Protein AF-A0A7W7T0M2-F1 (afdb_monomer)

Secondary structure (DSSP, 8-state):
-BEESS-EEETTEEE-TTS-B-HHHHTT---GGGEEE--------------------TTSPPPPPSSSTT-SHHHHHHHHHHTT-----SSHHHHHHHHHHTTSSPPP-

Mean predicted aligned error: 15.75 Å

Foldseek 3Di:
DWAFPAWDDDPNDIDGRPDDDDPVRLVVPPDPNGTPPRPPPPPPPPVPPPPDDDPDPPQQDDQFDCDDPRNALVSLQVSCVRVVNDDDAPGSVRSVVVCVVVVVDPDDD

Sequence (109 aa):
MARLNTHVSVNGDWYGPDDDVPDEVADRITNPDVWSEPPSRRVQESEPDAEGEGEGPADMPVPPPRRGPGSGGPAWIEYARQVGVTGEFDSKDALIGELERRGLLPKEA

Organism: NCBI:txid413306

pLDDT: mean 76.42, std 15.99, range [38.44, 91.88]

Solvent-accessible surface area (backbone atoms only — not comparable to full-atom values): 7084 Å² total; per-residue (Å²): 118,30,25,29,63,43,77,47,75,58,100,86,47,78,42,40,47,89,40,85,52,54,68,80,60,50,73,69,58,80,62,72,85,44,39,66,38,62,58,76,67,70,71,72,70,68,69,76,80,80,85,67,95,67,96,61,71,96,84,65,82,80,78,59,50,87,64,68,86,68,32,46,55,69,46,50,54,52,45,30,49,75,76,70,50,79,81,91,58,100,39,54,67,56,46,52,54,53,36,33,72,71,65,76,37,84,73,85,129

Structure (mmCIF, N/CA/C/O backbone):
data_AF-A0A7W7T0M2-F1
#
_entry.id   AF-A0A7W7T0M2-F1
#
loop_
_atom_site.group_PDB
_atom_site.id
_atom_site.type_symbol
_atom_site.label_atom_id
_atom_site.label_alt_id
_atom_site.label_comp_id
_atom_site.label_asym_id
_atom_site.label_entity_id
_atom_site.label_seq_id
_atom_site.pdbx_PDB_ins_code
_atom_site.Cartn_x
_atom_site.Cartn_y
_atom_site.Cartn_z
_atom_site.occupancy
_atom_site.B_iso_or_equiv
_atom_site.auth_seq_id
_atom_site.auth_comp_id
_atom_site.auth_asym_id
_atom_site.auth_atom_id
_atom_site.pdbx_PDB_model_num
ATOM 1 N N . MET A 1 1 ? 4.640 -6.069 -21.646 1.00 64.12 1 MET A N 1
ATOM 2 C CA . MET A 1 1 ? 6.097 -6.316 -21.598 1.00 64.12 1 MET A CA 1
ATOM 3 C C . MET A 1 1 ? 6.695 -5.106 -20.913 1.00 64.12 1 MET A C 1
ATOM 5 O O . MET A 1 1 ? 6.228 -4.012 -21.189 1.00 64.12 1 MET A O 1
ATOM 9 N N . ALA A 1 2 ? 7.604 -5.283 -19.960 1.00 77.88 2 ALA A N 1
ATOM 10 C CA . ALA A 1 2 ? 8.193 -4.150 -19.253 1.00 77.88 2 ALA A CA 1
ATOM 11 C C . ALA A 1 2 ? 9.234 -3.466 -20.147 1.00 77.88 2 ALA A C 1
ATOM 13 O O . ALA A 1 2 ? 10.046 -4.157 -20.758 1.00 77.88 2 ALA A O 1
ATOM 14 N N . ARG A 1 3 ? 9.227 -2.133 -20.221 1.00 85.06 3 ARG A N 1
ATOM 15 C CA . ARG A 1 3 ? 10.227 -1.360 -20.971 1.00 85.06 3 ARG A CA 1
ATOM 16 C C . ARG A 1 3 ? 10.848 -0.282 -20.113 1.00 85.06 3 ARG A C 1
ATOM 18 O O . ARG A 1 3 ? 10.144 0.494 -19.460 1.00 85.06 3 ARG A O 1
ATOM 25 N N . LEU A 1 4 ? 12.170 -0.198 -20.163 1.00 88.25 4 LEU A N 1
ATOM 26 C CA . LEU A 1 4 ? 12.920 0.842 -19.475 1.00 88.25 4 LEU A CA 1
ATOM 27 C C . LEU A 1 4 ? 12.904 2.149 -20.278 1.00 88.25 4 LEU A C 1
ATOM 29 O O . LEU A 1 4 ? 12.717 2.165 -21.488 1.00 88.25 4 LEU A O 1
ATOM 33 N N . ASN A 1 5 ? 13.082 3.265 -19.585 1.00 90.00 5 ASN A N 1
ATOM 34 C CA . ASN A 1 5 ? 13.335 4.584 -20.169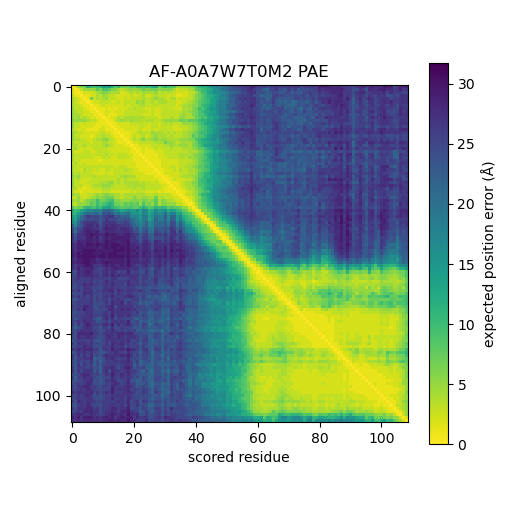 1.00 90.00 5 ASN A CA 1
ATOM 35 C C . ASN A 1 5 ? 14.843 4.906 -20.153 1.00 90.00 5 ASN A C 1
ATOM 37 O O . ASN A 1 5 ? 15.350 5.688 -20.950 1.00 90.00 5 ASN A O 1
ATOM 41 N N . THR A 1 6 ? 15.589 4.269 -19.250 1.00 89.75 6 THR A N 1
ATOM 42 C CA . THR A 1 6 ? 17.024 4.487 -19.057 1.00 89.75 6 THR A CA 1
ATOM 43 C C . THR A 1 6 ? 17.769 3.162 -18.931 1.00 89.75 6 THR A C 1
ATOM 45 O O . THR A 1 6 ? 17.156 2.109 -18.789 1.00 89.75 6 THR A O 1
ATOM 48 N N . HIS A 1 7 ? 19.099 3.20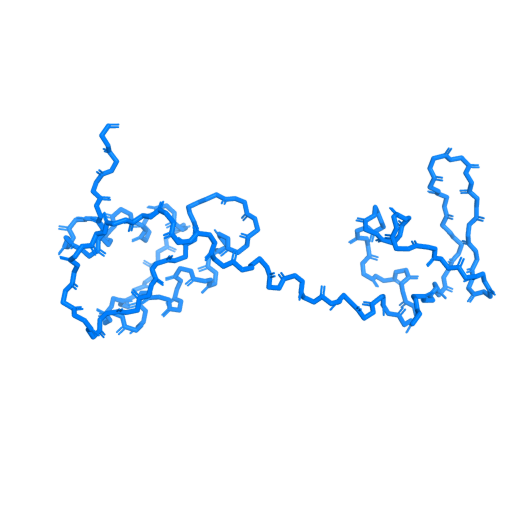9 -18.971 1.00 91.12 7 HIS A N 1
ATOM 49 C CA . HIS A 1 7 ? 19.921 2.024 -18.747 1.00 91.12 7 HIS A CA 1
ATOM 50 C C . HIS A 1 7 ? 19.991 1.698 -17.255 1.00 91.12 7 HIS A C 1
ATOM 52 O O . HIS A 1 7 ? 20.316 2.563 -16.438 1.00 91.12 7 HIS A O 1
ATOM 58 N N . VAL A 1 8 ? 19.727 0.441 -16.904 1.00 89.56 8 VAL A N 1
ATOM 59 C CA . VAL A 1 8 ? 19.777 -0.057 -15.526 1.00 89.56 8 VAL A CA 1
ATOM 60 C C . VAL A 1 8 ? 20.666 -1.294 -15.472 1.00 89.56 8 VAL A C 1
ATOM 62 O O . VAL A 1 8 ? 20.591 -2.158 -16.343 1.00 89.56 8 VAL A O 1
ATOM 65 N N . SER A 1 9 ? 21.506 -1.391 -14.439 1.00 90.75 9 SER A N 1
ATOM 66 C CA . SER A 1 9 ? 22.262 -2.611 -14.160 1.00 90.75 9 SER A CA 1
ATOM 67 C C . SER A 1 9 ? 21.621 -3.395 -13.021 1.00 90.75 9 SER A C 1
ATOM 69 O O . SER A 1 9 ? 21.355 -2.846 -11.950 1.00 90.75 9 SER A O 1
ATOM 71 N N . VAL A 1 10 ? 21.392 -4.688 -13.248 1.00 86.69 10 VAL A N 1
ATOM 72 C CA . VAL A 1 10 ? 20.810 -5.617 -12.274 1.00 86.69 10 VAL A CA 1
ATOM 73 C C . VAL A 1 10 ? 21.681 -6.869 -12.225 1.00 86.69 10 VAL A C 1
ATOM 75 O O . VAL A 1 10 ? 21.858 -7.534 -13.234 1.00 86.69 10 VAL A O 1
ATOM 78 N N . ASN A 1 11 ? 22.242 -7.197 -11.054 1.00 85.25 11 ASN A N 1
ATOM 79 C CA . ASN A 1 11 ? 23.172 -8.331 -10.863 1.00 85.25 11 ASN A CA 1
ATOM 80 C C . ASN A 1 11 ? 24.415 -8.344 -11.782 1.00 85.25 11 ASN A C 1
ATOM 82 O O . ASN A 1 11 ? 25.071 -9.374 -11.901 1.00 85.25 11 ASN A O 1
ATOM 86 N N . GLY A 1 12 ? 24.791 -7.206 -12.369 1.00 86.25 12 GLY A N 1
ATOM 87 C CA . GLY A 1 12 ? 25.935 -7.110 -13.283 1.00 86.25 12 GLY A CA 1
ATOM 88 C C . GLY A 1 12 ? 25.564 -7.229 -14.762 1.00 86.25 12 GLY A C 1
ATOM 89 O O . GLY A 1 12 ? 26.391 -6.893 -15.606 1.00 86.25 12 GLY A O 1
ATOM 90 N N . ASP A 1 13 ? 24.322 -7.597 -15.070 1.00 88.38 13 ASP A N 1
ATOM 91 C CA . ASP A 1 13 ? 23.745 -7.482 -16.406 1.00 88.38 13 ASP A CA 1
ATOM 92 C C . ASP A 1 13 ? 23.202 -6.065 -16.625 1.00 88.38 13 ASP A C 1
ATOM 94 O O . ASP A 1 13 ? 22.796 -5.385 -15.676 1.00 88.38 13 ASP A O 1
ATOM 98 N N . TRP A 1 14 ? 23.225 -5.601 -17.873 1.00 91.88 14 TRP A N 1
ATOM 99 C CA . TRP A 1 14 ? 22.755 -4.275 -18.274 1.00 91.88 14 TRP A CA 1
ATOM 100 C C . TRP A 1 14 ? 21.523 -4.400 -19.159 1.00 91.88 14 TRP A C 1
ATOM 102 O O . TRP A 1 14 ? 21.528 -5.181 -20.104 1.00 91.88 14 TRP A O 1
ATOM 112 N N . TYR A 1 15 ? 20.507 -3.595 -18.858 1.00 91.19 15 TYR A N 1
ATOM 113 C CA . TYR A 1 15 ? 19.247 -3.534 -19.592 1.00 91.19 15 TYR A CA 1
ATOM 114 C C . TYR A 1 15 ? 19.000 -2.097 -20.044 1.00 91.19 15 TYR A C 1
ATOM 116 O O . TYR A 1 15 ? 19.069 -1.168 -19.232 1.00 91.19 15 TYR A O 1
ATOM 124 N N . GLY A 1 16 ? 18.756 -1.914 -21.336 1.00 89.31 16 GLY A N 1
ATOM 125 C CA . GLY A 1 16 ? 18.439 -0.636 -21.955 1.00 89.31 16 GLY A CA 1
ATOM 126 C C . GLY A 1 16 ? 16.948 -0.455 -22.262 1.00 89.31 16 GLY A C 1
ATOM 127 O O . GLY A 1 16 ? 16.131 -1.342 -22.022 1.00 89.31 16 GLY A O 1
ATOM 128 N N . PRO A 1 17 ? 16.573 0.713 -22.808 1.00 86.81 17 PRO A N 1
ATOM 129 C CA . PRO A 1 17 ? 15.188 1.031 -23.164 1.00 86.81 17 PRO A CA 1
ATOM 130 C C . PRO A 1 17 ? 14.627 0.194 -24.325 1.00 86.81 17 PRO A C 1
ATOM 132 O O . PRO A 1 17 ? 13.412 0.028 -24.434 1.00 86.81 17 PRO A O 1
ATOM 135 N N . ASP A 1 18 ? 15.503 -0.345 -25.172 1.00 86.19 18 ASP A N 1
ATOM 136 C CA . ASP A 1 18 ? 15.149 -1.220 -26.293 1.00 86.19 18 ASP A CA 1
ATOM 137 C C . ASP A 1 18 ? 15.254 -2.717 -25.941 1.00 86.19 18 ASP A C 1
ATOM 139 O O . ASP A 1 18 ? 14.916 -3.564 -26.770 1.00 86.19 18 ASP A O 1
ATOM 143 N N . ASP A 1 19 ? 15.709 -3.049 -24.726 1.00 86.06 19 ASP A N 1
ATOM 144 C CA . ASP A 1 19 ? 15.821 -4.428 -24.257 1.00 86.06 19 ASP A CA 1
ATOM 145 C C . ASP A 1 19 ? 14.494 -4.942 -23.695 1.00 86.06 19 ASP A C 1
ATOM 147 O O . ASP A 1 19 ? 13.738 -4.227 -23.031 1.00 86.06 19 ASP A O 1
ATOM 151 N N . ASP A 1 20 ? 14.234 -6.227 -23.932 1.00 83.44 20 ASP A N 1
ATOM 152 C CA . ASP A 1 20 ? 13.145 -6.935 -23.271 1.00 83.44 20 ASP A CA 1
ATOM 153 C C . ASP A 1 20 ? 13.593 -7.307 -21.855 1.00 83.44 20 ASP A C 1
ATOM 155 O O . ASP A 1 20 ? 14.531 -8.086 -21.661 1.00 83.44 20 ASP A O 1
ATOM 159 N N . VAL A 1 21 ? 12.958 -6.699 -20.853 1.00 84.25 21 VAL A N 1
ATOM 160 C CA . VAL A 1 21 ? 13.294 -6.947 -19.450 1.00 84.25 21 VAL A CA 1
ATOM 161 C C . VAL A 1 21 ? 12.439 -8.100 -18.923 1.00 84.25 21 VAL A C 1
ATOM 163 O O . VAL A 1 21 ? 11.215 -7.950 -18.850 1.00 84.25 21 VAL A O 1
ATOM 166 N N . PRO A 1 22 ? 13.045 -9.228 -18.507 1.00 84.75 22 PRO A N 1
ATOM 167 C CA . PRO A 1 22 ? 12.295 -10.341 -17.938 1.00 84.75 22 PRO A CA 1
ATOM 168 C C . PRO A 1 22 ? 11.680 -9.959 -16.584 1.00 84.75 22 PRO A C 1
ATOM 170 O O . PRO A 1 22 ? 12.245 -9.157 -15.835 1.00 84.75 22 PRO A O 1
ATOM 173 N N . ASP A 1 23 ? 10.543 -10.570 -16.237 1.00 80.88 23 ASP A N 1
ATOM 174 C CA . ASP A 1 23 ? 9.792 -10.270 -15.006 1.00 80.88 23 ASP A CA 1
ATOM 175 C C . ASP A 1 23 ? 10.650 -10.366 -13.729 1.00 80.88 23 ASP A C 1
ATOM 177 O O . ASP A 1 23 ? 10.524 -9.525 -12.840 1.00 80.88 23 ASP A O 1
ATOM 181 N N . GLU A 1 24 ? 11.578 -11.327 -13.649 1.00 81.12 24 GLU A N 1
ATOM 182 C CA . GLU A 1 24 ? 12.486 -11.482 -12.498 1.00 81.12 24 GLU A CA 1
ATOM 183 C C . GLU A 1 24 ? 13.425 -10.280 -12.308 1.00 81.12 24 GLU A C 1
ATOM 185 O O . GLU A 1 24 ? 13.782 -9.926 -11.184 1.00 81.12 24 GLU A O 1
ATOM 190 N N . VAL A 1 25 ? 13.841 -9.642 -13.403 1.00 86.69 25 VAL A N 1
ATOM 191 C CA . VAL A 1 25 ? 14.670 -8.432 -13.370 1.00 86.69 25 VAL A CA 1
ATOM 192 C C . VAL A 1 25 ? 13.798 -7.228 -13.050 1.00 86.69 25 VAL A C 1
ATOM 194 O O . VAL A 1 25 ? 14.186 -6.390 -12.237 1.00 86.69 25 VAL A O 1
ATOM 197 N N . ALA A 1 26 ? 12.599 -7.168 -13.629 1.00 85.00 26 ALA A N 1
ATOM 198 C CA . ALA A 1 26 ? 11.663 -6.085 -13.393 1.00 85.00 26 ALA A CA 1
ATOM 199 C C . ALA A 1 26 ? 11.183 -5.997 -11.938 1.00 85.00 26 ALA A C 1
ATOM 201 O O . ALA A 1 26 ? 11.088 -4.893 -11.407 1.00 85.00 26 ALA A O 1
ATOM 202 N N . ASP A 1 27 ? 10.982 -7.124 -11.250 1.00 84.38 27 ASP A N 1
ATOM 203 C CA . ASP A 1 27 ? 10.614 -7.123 -9.826 1.00 84.38 27 ASP A CA 1
ATOM 204 C C . ASP A 1 27 ? 11.729 -6.552 -8.923 1.00 84.38 27 ASP A C 1
ATOM 206 O O . ASP A 1 27 ? 11.468 -5.988 -7.860 1.00 84.38 27 ASP A O 1
ATOM 210 N N . ARG A 1 28 ? 12.988 -6.609 -9.378 1.00 84.75 28 ARG A N 1
ATOM 211 C CA . ARG A 1 28 ? 14.152 -6.075 -8.648 1.00 84.75 28 ARG A CA 1
ATOM 212 C C . ARG A 1 28 ? 14.370 -4.584 -8.884 1.00 84.75 28 ARG A C 1
ATOM 214 O O . ARG A 1 28 ? 15.047 -3.931 -8.088 1.00 84.75 28 ARG A O 1
ATOM 221 N N . ILE A 1 29 ? 13.816 -4.037 -9.961 1.00 84.81 29 ILE A N 1
ATOM 222 C CA . ILE A 1 29 ? 13.919 -2.620 -10.297 1.00 84.81 29 ILE A CA 1
ATOM 223 C C . ILE A 1 29 ? 12.778 -1.873 -9.593 1.00 84.81 29 ILE A C 1
ATOM 225 O O . ILE A 1 29 ? 11.654 -1.764 -10.078 1.00 84.81 29 ILE A O 1
ATOM 229 N N . THR A 1 30 ? 13.086 -1.338 -8.412 1.00 82.62 30 THR A N 1
ATOM 230 C CA . THR A 1 30 ? 12.107 -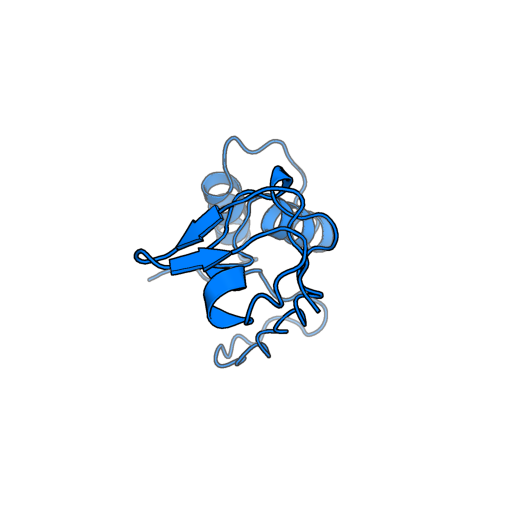0.677 -7.532 1.00 82.62 30 THR A CA 1
ATOM 231 C C . THR A 1 30 ? 11.884 0.804 -7.837 1.00 82.62 30 THR A C 1
ATOM 233 O O . THR A 1 30 ? 10.936 1.392 -7.320 1.00 82.62 30 THR A O 1
ATOM 236 N N . ASN A 1 31 ? 12.742 1.423 -8.653 1.00 84.00 31 ASN A N 1
ATOM 237 C CA . ASN A 1 31 ? 12.629 2.836 -9.007 1.00 84.00 31 ASN A CA 1
ATOM 238 C C . ASN A 1 31 ? 11.560 3.030 -10.105 1.00 84.00 31 ASN A C 1
ATOM 240 O O . ASN A 1 31 ? 11.777 2.555 -11.215 1.00 84.00 31 ASN A O 1
ATOM 244 N N . PRO A 1 32 ? 10.432 3.720 -9.850 1.00 80.12 32 PRO A N 1
ATOM 245 C CA . PRO A 1 32 ? 9.377 3.909 -10.846 1.00 80.12 32 PRO A CA 1
ATOM 246 C C . PRO A 1 32 ? 9.807 4.769 -12.049 1.00 80.12 32 PRO A C 1
ATOM 248 O O . PRO A 1 32 ? 9.321 4.536 -13.152 1.00 80.12 32 PRO A O 1
ATOM 251 N N . ASP A 1 33 ? 10.740 5.711 -11.873 1.00 84.00 33 ASP A N 1
ATOM 252 C CA . ASP A 1 33 ? 11.181 6.644 -12.926 1.00 84.00 33 ASP A CA 1
ATOM 253 C C . ASP A 1 33 ? 12.005 5.984 -14.042 1.00 84.00 33 ASP A C 1
ATOM 255 O O . ASP A 1 33 ? 12.197 6.562 -15.112 1.00 84.00 33 ASP A O 1
ATOM 259 N N . VAL A 1 34 ? 12.512 4.770 -13.819 1.00 87.69 34 VAL A N 1
ATOM 260 C CA . VAL A 1 34 ? 13.309 4.059 -14.831 1.00 87.69 34 VAL A CA 1
ATOM 261 C C . VAL A 1 34 ? 12.445 3.340 -15.864 1.00 87.69 34 VAL A C 1
ATOM 263 O O . VAL A 1 34 ? 12.985 2.835 -16.844 1.00 87.69 34 VAL A O 1
ATOM 266 N N . TRP A 1 35 ? 11.128 3.293 -15.664 1.00 87.56 35 TRP A N 1
ATOM 267 C CA . TRP A 1 35 ? 10.185 2.600 -16.533 1.00 87.56 35 TRP A CA 1
ATOM 268 C C . TRP A 1 35 ? 9.574 3.558 -17.561 1.00 87.56 35 TRP A C 1
ATOM 270 O O . TRP A 1 35 ? 9.030 4.599 -17.206 1.00 87.56 35 TRP A O 1
ATOM 280 N N . SER A 1 36 ? 9.639 3.200 -18.846 1.00 85.75 36 SER A N 1
ATOM 281 C CA . SER A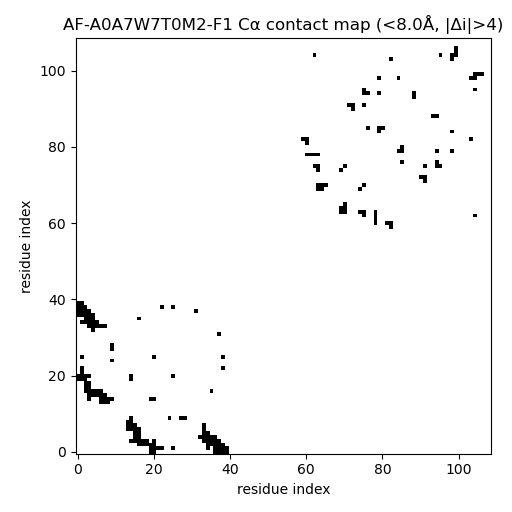 1 36 ? 8.866 3.866 -19.906 1.00 85.75 36 SER A CA 1
ATOM 282 C C . SER A 1 36 ? 7.473 3.249 -20.011 1.00 85.75 36 SER A C 1
ATOM 284 O O . SER A 1 36 ? 6.474 3.959 -20.094 1.00 85.75 36 SER A O 1
ATOM 286 N N . GLU A 1 37 ? 7.416 1.923 -19.916 1.00 81.94 37 GLU A N 1
ATOM 287 C CA . GLU A 1 37 ? 6.194 1.162 -19.707 1.00 81.94 37 GLU A CA 1
ATOM 288 C C . GLU A 1 37 ? 6.478 0.204 -18.547 1.00 81.94 37 GLU A C 1
ATOM 290 O O . GLU A 1 37 ? 7.282 -0.722 -18.710 1.00 81.94 37 GLU A O 1
ATOM 295 N N . PRO A 1 38 ? 5.916 0.438 -17.346 1.00 71.88 38 PRO A N 1
ATOM 296 C CA . PRO A 1 38 ? 6.148 -0.471 -16.235 1.00 71.88 38 PRO A CA 1
ATOM 297 C C . PRO A 1 38 ? 5.653 -1.867 -16.624 1.00 71.88 38 PRO A C 1
ATOM 299 O O . PRO A 1 38 ? 4.702 -1.969 -17.414 1.00 71.88 38 PRO A O 1
ATOM 302 N N . PRO A 1 39 ? 6.253 -2.949 -16.081 1.00 73.19 39 PRO A N 1
ATOM 303 C CA . PRO A 1 39 ? 5.646 -4.265 -16.209 1.00 73.19 39 PRO A CA 1
ATOM 304 C C . PRO A 1 39 ? 4.174 -4.108 -15.859 1.00 73.19 39 PRO A C 1
ATOM 306 O O . PRO A 1 39 ? 3.837 -3.516 -14.827 1.00 73.19 39 PRO A O 1
ATOM 309 N N . SER A 1 40 ? 3.293 -4.603 -16.730 1.00 62.50 40 SER A N 1
ATOM 310 C CA . SER A 1 40 ? 1.911 -4.861 -16.360 1.00 62.50 40 SER A CA 1
ATOM 311 C C . SER A 1 40 ? 2.003 -5.934 -15.294 1.00 62.50 40 SER A C 1
ATOM 313 O O . SER A 1 40 ? 1.919 -7.122 -15.594 1.00 62.50 40 SER A O 1
ATOM 315 N N . ARG A 1 41 ? 2.305 -5.511 -14.062 1.00 55.50 41 ARG A N 1
ATOM 316 C CA . ARG A 1 41 ? 2.275 -6.327 -12.875 1.00 55.50 41 ARG A CA 1
ATOM 317 C C . ARG A 1 41 ? 0.881 -6.893 -12.950 1.00 55.50 41 ARG A C 1
ATOM 319 O O . ARG A 1 41 ? -0.096 -6.177 -12.727 1.00 55.50 41 ARG A O 1
ATOM 326 N N . ARG A 1 42 ? 0.786 -8.161 -13.361 1.00 46.12 42 ARG A N 1
ATOM 327 C CA . ARG A 1 42 ? -0.319 -8.991 -12.940 1.00 46.12 42 ARG A CA 1
ATOM 328 C C . ARG A 1 42 ? -0.233 -8.772 -11.452 1.00 46.12 42 ARG A C 1
ATOM 330 O O . ARG A 1 42 ? 0.767 -9.138 -10.834 1.00 46.12 42 ARG A O 1
ATOM 337 N N . VAL A 1 43 ? -1.157 -7.968 -10.942 1.00 43.16 43 VAL A N 1
ATOM 338 C CA . VAL A 1 43 ? -1.451 -7.940 -9.534 1.00 43.16 43 VAL A CA 1
ATOM 339 C C . VAL A 1 43 ? -1.575 -9.430 -9.282 1.00 43.16 43 VAL A C 1
ATOM 341 O O . VAL A 1 43 ? -2.503 -10.071 -9.767 1.00 43.16 43 VAL A O 1
ATOM 344 N N . GLN A 1 44 ? -0.548 -10.027 -8.677 1.00 42.12 44 GLN A N 1
ATOM 345 C CA . GLN A 1 44 ? -0.829 -11.100 -7.773 1.00 42.12 44 GLN A CA 1
ATOM 346 C C . GLN A 1 44 ? -1.776 -10.380 -6.812 1.00 42.12 44 GLN A C 1
ATOM 348 O O . GLN A 1 44 ? -1.354 -9.710 -5.875 1.00 42.12 44 GLN A O 1
ATOM 353 N N . GLU A 1 45 ? -3.077 -10.451 -7.119 1.00 39.50 45 GLU A N 1
ATOM 354 C CA . GLU A 1 45 ? -3.965 -11.244 -6.299 1.00 39.50 45 GLU A CA 1
ATOM 355 C C . GLU A 1 45 ? -3.086 -12.378 -5.788 1.00 39.50 45 GLU A C 1
ATOM 357 O O . GLU A 1 45 ? -2.942 -13.436 -6.388 1.00 39.50 45 GLU A O 1
ATOM 362 N N . SER A 1 46 ? -2.346 -12.071 -4.722 1.00 40.81 46 SER A N 1
ATOM 363 C CA . SER A 1 46 ? -2.312 -12.962 -3.603 1.00 40.81 46 SER A CA 1
ATOM 364 C C . SER A 1 46 ? -3.779 -13.292 -3.423 1.00 40.81 46 SER A C 1
ATOM 366 O O . SER A 1 46 ? -4.546 -12.475 -2.911 1.00 40.81 46 SER A O 1
ATOM 368 N N . GLU A 1 47 ? -4.187 -14.413 -4.017 1.00 38.44 47 GLU A N 1
ATOM 369 C CA . GLU A 1 47 ? -5.309 -15.167 -3.512 1.00 38.44 47 GLU A CA 1
ATOM 370 C C . GLU A 1 47 ? -5.164 -15.063 -1.994 1.00 38.44 47 GLU A C 1
ATOM 372 O O . GLU A 1 47 ? -4.081 -15.368 -1.471 1.00 38.44 47 GLU A O 1
ATOM 377 N N . PRO A 1 48 ? -6.141 -14.475 -1.288 1.00 42.84 48 PRO A N 1
ATOM 378 C CA . PRO A 1 48 ? -6.116 -14.556 0.147 1.00 42.84 48 PRO A CA 1
ATOM 379 C C . PRO A 1 48 ? -6.223 -16.047 0.431 1.00 42.84 48 PRO A C 1
ATOM 381 O O . PRO A 1 48 ? -7.295 -16.636 0.299 1.00 42.84 48 PRO A O 1
ATOM 384 N N . ASP A 1 49 ? -5.087 -16.660 0.750 1.00 38.44 49 ASP A N 1
ATOM 385 C CA . ASP A 1 49 ? -5.041 -17.913 1.474 1.00 38.44 49 ASP A CA 1
ATOM 386 C C . ASP A 1 49 ? -5.681 -17.595 2.825 1.00 38.44 49 ASP A C 1
ATOM 388 O O . ASP A 1 49 ? -5.080 -17.068 3.764 1.00 38.44 49 ASP A O 1
ATOM 392 N N . ALA A 1 50 ? -7.004 -17.707 2.801 1.00 46.44 50 ALA A N 1
ATOM 393 C CA . ALA A 1 50 ? -7.916 -17.442 3.881 1.00 46.44 50 ALA A CA 1
ATOM 394 C C . ALA A 1 50 ? -7.870 -18.645 4.819 1.00 46.44 50 ALA A C 1
ATOM 396 O O . ALA A 1 50 ? -8.856 -19.351 4.988 1.00 46.44 50 ALA A O 1
ATOM 397 N N . GLU A 1 51 ? -6.716 -18.877 5.433 1.00 51.03 51 GLU A N 1
ATOM 398 C CA . GLU A 1 51 ? -6.600 -19.736 6.604 1.00 51.03 51 GLU A CA 1
ATOM 399 C C . GLU A 1 51 ? -6.521 -18.831 7.833 1.00 51.03 51 GLU A C 1
ATOM 401 O O . GLU A 1 51 ? -5.468 -18.488 8.370 1.00 51.03 51 GLU A O 1
ATOM 406 N N . GLY A 1 52 ? -7.700 -18.365 8.229 1.00 41.38 52 GLY A N 1
ATOM 407 C CA . GLY A 1 52 ? -7.906 -17.498 9.375 1.00 41.38 52 GLY A CA 1
ATOM 408 C C . GLY A 1 52 ? -9.373 -17.497 9.764 1.00 41.38 52 GLY A C 1
ATOM 409 O O . GLY A 1 52 ? -10.037 -16.468 9.675 1.00 41.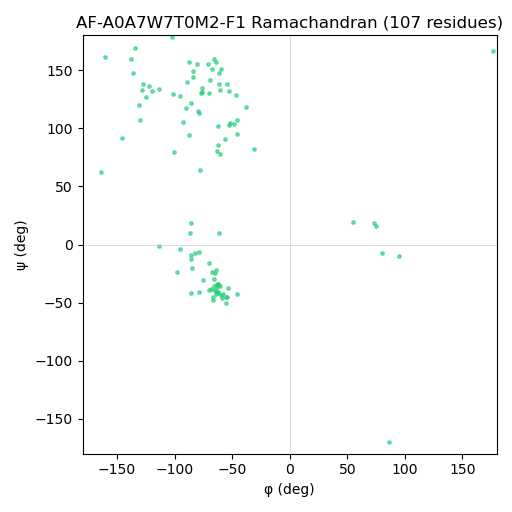38 52 GLY A O 1
ATOM 410 N N . GLU A 1 53 ? -9.878 -18.671 10.144 1.00 49.75 53 GLU A N 1
ATOM 411 C CA . GLU A 1 53 ? -11.157 -18.851 10.827 1.00 49.75 53 GLU A CA 1
ATOM 412 C C . GLU A 1 53 ? -11.304 -17.839 11.970 1.00 49.75 53 GLU A C 1
ATOM 414 O O . GLU A 1 53 ? -10.669 -17.918 13.020 1.00 49.75 53 GLU A O 1
ATOM 419 N N . GLY A 1 54 ? -12.169 -16.863 11.736 1.00 41.91 54 GLY A N 1
ATOM 420 C CA . GLY A 1 54 ? -12.698 -15.959 12.735 1.00 41.91 54 GLY A CA 1
ATOM 421 C C . GLY A 1 54 ? -14.121 -15.645 12.325 1.00 41.91 54 GLY A C 1
ATOM 422 O O . GLY A 1 54 ? -14.349 -14.734 11.536 1.00 41.91 54 GLY A O 1
ATOM 423 N N . GLU A 1 55 ? -15.066 -16.440 12.826 1.00 44.28 55 GLU A N 1
ATOM 424 C CA . GLU A 1 55 ? -16.509 -16.228 12.708 1.00 44.28 55 GLU A CA 1
ATOM 425 C C . GLU A 1 55 ? -16.899 -14.893 13.377 1.00 44.28 55 GLU A C 1
ATOM 427 O O . GLU A 1 55 ? -17.375 -14.837 14.509 1.00 44.28 55 GLU A O 1
ATOM 432 N N . GLY A 1 56 ? -16.643 -13.785 12.684 1.00 48.06 56 GLY A N 1
ATOM 433 C CA . GLY A 1 56 ? -17.287 -12.499 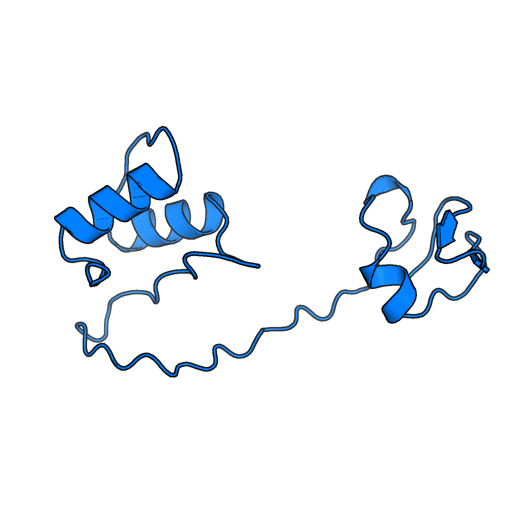12.911 1.00 48.06 56 GLY A CA 1
ATOM 434 C C . GLY A 1 56 ? -18.582 -12.414 12.094 1.00 48.06 56 GLY A C 1
ATOM 435 O O . GLY A 1 56 ? -18.729 -13.134 11.107 1.00 48.06 56 GLY A O 1
ATOM 436 N N . PRO A 1 57 ? -19.547 -11.562 12.487 1.00 48.00 57 PRO A N 1
ATOM 437 C CA . PRO A 1 57 ? -20.817 -11.423 11.778 1.00 48.00 57 PRO A CA 1
ATOM 438 C C . PRO A 1 57 ? -20.570 -11.156 10.287 1.00 48.00 57 PRO A C 1
ATOM 440 O O . PRO A 1 57 ? -19.764 -10.294 9.941 1.00 48.00 57 PRO A O 1
ATOM 443 N N . ALA A 1 58 ? -21.280 -11.896 9.430 1.00 54.16 58 ALA A N 1
ATOM 444 C CA . ALA A 1 58 ? -21.056 -12.064 7.987 1.00 54.16 58 ALA A CA 1
ATOM 445 C C . ALA A 1 58 ? -21.145 -10.787 7.111 1.00 54.16 58 ALA A C 1
ATOM 447 O O . ALA A 1 58 ? -21.143 -10.884 5.888 1.00 54.16 58 ALA A O 1
ATOM 448 N N . ASP A 1 59 ? -21.213 -9.607 7.726 1.00 62.97 59 ASP A N 1
ATOM 449 C CA . ASP A 1 59 ? -21.323 -8.290 7.089 1.00 62.97 59 ASP A CA 1
ATOM 450 C C . ASP A 1 59 ? -20.080 -7.404 7.310 1.00 62.97 59 ASP A C 1
ATOM 452 O O . ASP A 1 59 ? -20.038 -6.272 6.829 1.00 62.97 59 ASP A O 1
ATOM 456 N N . MET A 1 60 ? -19.064 -7.871 8.050 1.00 62.84 60 MET A N 1
ATOM 457 C CA . MET A 1 60 ? -17.845 -7.083 8.260 1.00 62.84 60 MET A CA 1
ATOM 458 C C . MET A 1 60 ? -16.791 -7.337 7.172 1.00 62.84 60 MET A C 1
ATOM 460 O O . MET A 1 60 ? -16.591 -8.480 6.758 1.00 62.84 60 MET A O 1
ATOM 464 N N . PRO A 1 61 ? -16.089 -6.283 6.715 1.00 76.25 61 PRO A N 1
ATOM 465 C CA . PRO A 1 61 ? -15.006 -6.421 5.751 1.00 76.25 61 PRO A CA 1
ATOM 466 C C . PRO A 1 61 ? -13.843 -7.228 6.330 1.00 76.25 61 PRO A C 1
ATOM 4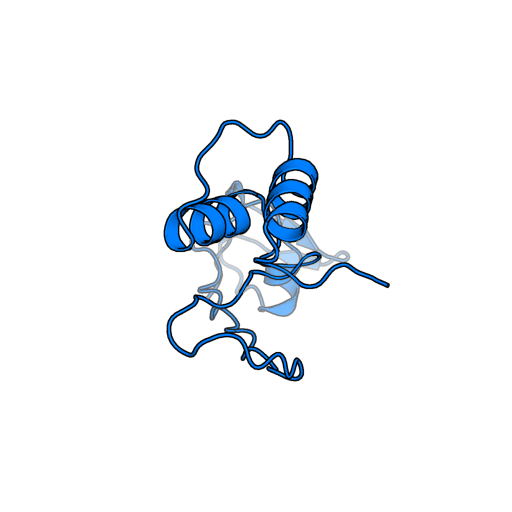68 O O . PRO A 1 61 ? -13.662 -7.305 7.543 1.00 76.25 61 PRO A O 1
ATOM 471 N N . VAL A 1 62 ? -13.029 -7.818 5.457 1.00 80.12 62 VAL A N 1
ATOM 472 C CA . VAL A 1 62 ? -11.831 -8.556 5.872 1.00 80.12 62 VAL A CA 1
ATOM 473 C C . VAL A 1 62 ? -10.736 -7.555 6.263 1.00 80.12 62 VAL A C 1
ATOM 475 O O . VAL A 1 62 ? -10.472 -6.620 5.499 1.00 80.12 62 VAL A O 1
ATOM 478 N N . PRO A 1 63 ? -10.085 -7.711 7.430 1.00 82.81 63 PRO A N 1
ATOM 479 C CA . PRO A 1 63 ? -9.004 -6.824 7.822 1.00 82.81 63 PRO A CA 1
ATOM 480 C C . PRO A 1 63 ? -7.763 -7.022 6.938 1.00 82.81 63 PRO A C 1
ATOM 482 O O . PRO A 1 63 ? -7.417 -8.156 6.602 1.00 82.81 63 PRO A O 1
ATOM 485 N N . PRO A 1 64 ? -7.053 -5.940 6.576 1.00 82.12 64 PRO A N 1
ATOM 486 C CA . PRO A 1 64 ? -5.817 -6.037 5.812 1.00 82.12 64 PRO A CA 1
ATOM 487 C C . PRO A 1 64 ? -4.715 -6.731 6.632 1.00 82.12 64 PRO A C 1
ATOM 489 O O . PRO A 1 64 ? -4.763 -6.746 7.867 1.00 82.12 64 PRO A O 1
ATOM 492 N N . PRO A 1 65 ? -3.675 -7.279 5.978 1.00 81.56 65 PRO A N 1
ATOM 493 C CA . PRO A 1 65 ? -2.582 -7.930 6.687 1.00 81.56 65 PRO A CA 1
ATOM 494 C C . PRO A 1 65 ? -1.853 -6.944 7.613 1.00 81.56 65 PRO A C 1
ATOM 496 O O . PRO A 1 65 ? -1.719 -5.749 7.325 1.00 81.56 65 PRO A O 1
ATOM 499 N N . ARG A 1 66 ? -1.338 -7.436 8.749 1.00 78.94 66 ARG A N 1
ATOM 500 C CA . ARG A 1 66 ? -0.582 -6.606 9.710 1.00 78.94 66 ARG A CA 1
ATOM 501 C C . ARG A 1 66 ? 0.833 -6.284 9.238 1.00 78.94 66 ARG A C 1
ATOM 503 O O . ARG A 1 66 ? 1.349 -5.213 9.562 1.00 78.94 66 ARG A O 1
ATOM 510 N N . ARG A 1 67 ? 1.466 -7.164 8.459 1.00 74.88 67 ARG A N 1
ATOM 511 C CA . ARG A 1 67 ? 2.820 -6.992 7.899 1.00 74.88 67 ARG A CA 1
ATOM 512 C C . ARG A 1 67 ? 2.865 -7.465 6.446 1.00 74.88 67 ARG A C 1
ATOM 514 O O . ARG A 1 67 ? 2.016 -8.237 6.026 1.00 74.88 67 ARG A O 1
ATOM 521 N N . GLY A 1 68 ? 3.869 -7.005 5.701 1.00 68.94 68 GLY A N 1
ATOM 522 C CA . GLY A 1 68 ? 4.080 -7.393 4.306 1.00 68.94 68 GLY A CA 1
ATOM 523 C C . GLY A 1 68 ? 3.293 -6.554 3.288 1.00 68.94 68 GLY A C 1
ATOM 524 O O . GLY A 1 68 ? 2.746 -5.498 3.631 1.00 68.94 68 GLY A O 1
ATOM 525 N N . PRO A 1 69 ? 3.274 -6.977 2.018 1.00 55.03 69 PRO A N 1
ATOM 526 C CA . PRO A 1 69 ? 2.522 -6.312 0.956 1.00 55.03 69 PRO A CA 1
ATOM 527 C C . PRO A 1 69 ? 1.041 -6.161 1.335 1.00 55.03 69 PRO A C 1
ATOM 529 O O . PRO A 1 69 ? 0.461 -7.056 1.938 1.00 55.03 69 PRO A O 1
ATOM 532 N N . GLY A 1 70 ? 0.435 -5.004 1.056 1.00 72.50 70 GLY A N 1
ATOM 533 C CA . GLY A 1 70 ? -0.962 -4.726 1.432 1.00 72.50 70 GLY A CA 1
ATOM 534 C C . GLY A 1 70 ? -1.181 -4.310 2.895 1.00 72.50 70 GLY A C 1
ATOM 535 O O . GLY A 1 70 ? -2.261 -3.845 3.236 1.00 72.50 70 GLY A O 1
ATOM 536 N N . SER A 1 71 ? -0.153 -4.363 3.752 1.00 77.75 71 SER A N 1
ATOM 537 C CA . SER A 1 71 ? -0.238 -3.923 5.157 1.00 77.75 71 SER A CA 1
ATOM 538 C C . SER A 1 71 ? 0.004 -2.424 5.364 1.00 77.75 71 SER A C 1
ATOM 540 O O . SER A 1 71 ? 0.361 -1.995 6.461 1.00 77.75 71 SER A O 1
ATOM 542 N N . GLY A 1 72 ? -0.113 -1.613 4.313 1.00 80.12 72 GLY A N 1
ATOM 543 C CA . GLY A 1 72 ? 0.165 -0.179 4.374 1.00 80.12 72 GLY A CA 1
ATOM 544 C C . GLY A 1 72 ? -0.894 0.591 5.165 1.00 80.12 72 GLY A C 1
ATOM 545 O O . GLY A 1 72 ? -2.049 0.178 5.235 1.00 80.12 72 GLY A O 1
ATOM 546 N N . GLY A 1 73 ? -0.519 1.751 5.713 1.00 83.38 73 GLY A N 1
ATOM 547 C CA . GLY A 1 73 ? -1.459 2.676 6.363 1.00 83.38 73 GLY A CA 1
ATOM 548 C C . GLY A 1 73 ? -2.751 2.938 5.564 1.00 83.38 73 GLY A C 1
ATOM 549 O O . GLY A 1 73 ? -3.818 2.879 6.167 1.00 83.38 73 GLY A O 1
ATOM 550 N N . PRO A 1 74 ? -2.707 3.131 4.227 1.00 84.69 74 PRO A N 1
ATOM 551 C CA . PRO A 1 74 ? -3.913 3.322 3.417 1.00 84.69 74 PRO A CA 1
ATOM 552 C C . PRO A 1 74 ? -4.923 2.169 3.498 1.00 84.69 74 PRO A C 1
ATOM 554 O O . PRO A 1 74 ? -6.111 2.429 3.662 1.00 84.69 74 PRO A O 1
ATOM 557 N N . ALA A 1 75 ? -4.462 0.914 3.459 1.00 86.06 75 ALA A N 1
ATOM 558 C CA . ALA A 1 75 ? -5.338 -0.258 3.541 1.00 86.06 75 ALA A CA 1
ATOM 559 C C . ALA A 1 75 ? -6.053 -0.325 4.899 1.00 86.06 75 ALA A C 1
ATOM 561 O O . ALA A 1 75 ? -7.248 -0.600 4.983 1.00 86.06 75 ALA A O 1
ATOM 562 N N . TRP A 1 76 ? -5.330 0.000 5.974 1.00 88.56 76 TRP A N 1
ATOM 563 C CA . TRP A 1 76 ? -5.903 0.063 7.315 1.00 88.56 76 TRP A CA 1
ATOM 564 C C . TRP A 1 76 ? -6.887 1.220 7.482 1.00 88.56 76 TRP A C 1
ATOM 566 O O . TRP A 1 76 ? -7.921 1.039 8.116 1.00 88.56 76 TRP A O 1
ATOM 576 N N . ILE A 1 77 ? -6.610 2.385 6.890 1.00 87.88 77 ILE A N 1
ATOM 577 C CA . ILE A 1 77 ? -7.531 3.533 6.888 1.00 87.88 77 ILE A CA 1
ATOM 578 C C . ILE A 1 77 ? -8.836 3.180 6.164 1.00 87.88 77 ILE A C 1
ATOM 580 O O . ILE A 1 77 ? -9.918 3.557 6.616 1.00 87.88 77 ILE A O 1
ATOM 584 N N . GLU A 1 78 ? -8.747 2.462 5.048 1.00 87.56 78 GLU A N 1
ATOM 585 C CA . GLU A 1 78 ? -9.913 2.028 4.285 1.00 87.56 78 GLU A CA 1
ATOM 586 C C . GLU A 1 78 ? -10.758 1.012 5.059 1.00 87.56 78 GLU A C 1
ATOM 588 O O . GLU A 1 78 ? -11.964 1.217 5.204 1.00 87.56 78 GLU A O 1
ATOM 593 N N . TYR A 1 79 ? -10.127 -0.009 5.647 1.00 87.12 79 TYR A N 1
ATOM 594 C CA . TYR A 1 79 ? -10.805 -0.945 6.546 1.00 87.12 79 TYR A CA 1
ATOM 595 C C . TYR A 1 79 ? -11.491 -0.215 7.701 1.00 87.12 79 TYR A C 1
ATOM 597 O O . TYR A 1 79 ? -12.685 -0.398 7.926 1.00 87.12 79 TYR A O 1
ATOM 605 N N . ALA A 1 80 ? -10.759 0.673 8.384 1.00 89.31 80 ALA A N 1
ATOM 606 C CA . ALA A 1 80 ? -11.271 1.459 9.498 1.00 89.31 80 ALA A CA 1
ATOM 607 C C . ALA A 1 80 ? -12.524 2.246 9.097 1.00 89.31 80 ALA A C 1
ATOM 609 O O . ALA A 1 80 ? -13.533 2.186 9.793 1.00 89.31 80 ALA A O 1
ATOM 610 N N . ARG A 1 81 ? -12.512 2.899 7.930 1.00 87.06 81 ARG A N 1
ATOM 611 C CA . ARG A 1 81 ? -13.687 3.595 7.390 1.00 87.06 81 ARG A CA 1
ATOM 612 C C . ARG A 1 81 ? -14.880 2.669 7.176 1.00 87.06 81 ARG A C 1
ATOM 614 O O . ARG A 1 81 ? -15.991 3.059 7.524 1.00 87.06 81 ARG A O 1
ATOM 621 N N . GLN A 1 82 ? -14.666 1.476 6.627 1.00 85.25 82 GLN A N 1
ATOM 622 C CA . GLN A 1 82 ? -15.745 0.516 6.376 1.00 85.25 82 GLN A CA 1
ATOM 623 C C . GLN A 1 82 ? -16.379 0.009 7.680 1.00 85.25 82 GLN A C 1
ATOM 625 O O . GLN A 1 82 ? -17.597 -0.128 7.750 1.00 85.25 82 GLN A O 1
ATOM 630 N N . VAL A 1 83 ? -15.584 -0.168 8.740 1.00 86.94 83 VAL A N 1
ATOM 631 C CA . VAL A 1 83 ? -16.081 -0.534 10.082 1.00 86.94 83 VAL A CA 1
ATOM 632 C C . VAL A 1 83 ? -16.490 0.676 10.940 1.00 86.94 83 VAL A C 1
ATOM 634 O O . VAL A 1 83 ? -16.745 0.541 12.136 1.00 86.94 83 VAL A O 1
ATOM 637 N N . GLY A 1 84 ? -16.553 1.879 10.355 1.00 87.38 84 GLY A N 1
ATOM 638 C CA . GLY A 1 84 ? -17.005 3.100 11.033 1.00 87.38 84 GLY A CA 1
ATOM 639 C C . GLY A 1 84 ? -16.004 3.704 12.027 1.00 87.38 84 GLY A C 1
ATOM 640 O O . GLY A 1 84 ? -16.367 4.537 12.858 1.00 87.38 84 GLY A O 1
ATOM 641 N N . VAL A 1 85 ? -14.737 3.302 11.963 1.00 86.31 85 VAL A N 1
ATOM 642 C CA . VAL A 1 85 ? -13.630 3.884 12.723 1.00 86.31 85 VAL A CA 1
ATOM 643 C C . VAL A 1 85 ? -12.963 4.968 11.885 1.00 86.31 85 VAL A C 1
ATOM 645 O O . VAL A 1 85 ? -12.220 4.715 10.942 1.00 86.31 85 VAL A O 1
ATOM 648 N N . THR A 1 86 ? -13.226 6.215 12.255 1.00 84.44 86 THR A N 1
ATOM 649 C CA . THR A 1 86 ? -12.621 7.396 11.637 1.00 84.44 86 THR A CA 1
ATOM 650 C C . THR A 1 86 ? -11.900 8.214 12.697 1.00 84.44 86 THR A C 1
ATOM 652 O O . THR A 1 86 ? -12.445 8.430 13.779 1.00 84.44 86 THR A O 1
ATOM 655 N N . GLY A 1 87 ? -10.701 8.692 12.387 1.00 82.44 87 GLY A N 1
ATOM 656 C CA . GLY A 1 87 ? -9.897 9.509 13.288 1.00 82.44 87 GLY A CA 1
ATOM 657 C C . GLY A 1 87 ? -8.541 9.826 12.673 1.00 82.44 87 GLY A C 1
ATOM 658 O O . GLY A 1 87 ? -8.153 9.223 11.670 1.00 82.44 87 GLY A O 1
ATOM 659 N N . GLU A 1 88 ? -7.837 10.778 13.273 1.00 84.75 88 GLU A N 1
ATOM 660 C CA . GLU A 1 88 ? -6.421 10.994 12.996 1.00 84.75 88 GLU A CA 1
ATOM 661 C C . GLU A 1 88 ? -5.615 10.054 13.889 1.00 84.75 88 GLU A C 1
ATOM 663 O O . GLU A 1 88 ? -5.761 10.061 15.110 1.00 84.75 88 GLU A O 1
ATOM 668 N N . PHE A 1 89 ? -4.801 9.211 13.262 1.00 85.62 89 PHE A N 1
ATOM 669 C CA . PHE A 1 89 ? -3.925 8.273 13.948 1.00 85.62 89 PHE A CA 1
ATOM 670 C C . PHE A 1 89 ? -2.490 8.596 13.564 1.00 85.62 89 PHE A C 1
ATOM 672 O O . PHE A 1 89 ? -2.180 8.716 12.378 1.00 85.62 89 PHE A O 1
ATOM 679 N N . ASP A 1 90 ? -1.607 8.678 14.556 1.00 83.06 90 ASP A N 1
ATOM 680 C CA . ASP A 1 90 ? -0.188 8.972 14.337 1.00 83.06 90 ASP A CA 1
ATOM 681 C C . ASP A 1 90 ? 0.522 7.882 13.522 1.00 83.06 90 ASP A C 1
ATOM 683 O O . ASP A 1 90 ? 1.592 8.101 12.955 1.00 83.06 90 ASP A O 1
ATOM 687 N N . SER A 1 91 ? -0.032 6.667 13.493 1.00 84.38 91 SER A N 1
ATOM 688 C CA . SER A 1 91 ? 0.548 5.509 12.815 1.00 84.38 91 SER A CA 1
ATOM 689 C C . SER A 1 91 ? -0.493 4.427 12.554 1.00 84.38 91 SER A C 1
ATOM 691 O O . SER A 1 91 ? -1.522 4.340 13.226 1.00 84.38 91 SER A O 1
ATOM 693 N N . LYS A 1 92 ? -0.174 3.529 11.619 1.00 84.31 92 LYS A N 1
ATOM 694 C CA . LYS A 1 92 ? -0.952 2.313 11.366 1.00 84.31 92 LYS A CA 1
ATOM 695 C C . LYS A 1 92 ? -1.136 1.475 12.633 1.00 84.31 92 LYS A C 1
ATOM 697 O O . LYS A 1 92 ? -2.245 1.047 12.917 1.00 84.31 92 LYS A O 1
ATOM 702 N N . ASP A 1 93 ? -0.073 1.273 13.407 1.00 86.56 93 ASP A N 1
ATOM 703 C CA . ASP A 1 93 ? -0.126 0.511 14.658 1.00 86.56 93 ASP A CA 1
ATOM 704 C C . ASP A 1 93 ? -1.054 1.162 15.697 1.00 86.56 93 ASP A C 1
ATOM 706 O O . ASP A 1 93 ? -1.769 0.458 16.407 1.00 86.56 93 ASP A O 1
ATOM 710 N N . ALA A 1 94 ? -1.126 2.500 15.736 1.00 89.50 94 ALA A N 1
ATOM 711 C CA . ALA A 1 94 ? -2.074 3.215 16.593 1.00 89.50 94 ALA A CA 1
ATOM 712 C C . ALA A 1 94 ? -3.532 2.969 16.161 1.00 89.50 94 ALA A C 1
ATOM 714 O O . ALA A 1 94 ? -4.403 2.770 17.007 1.00 89.50 94 ALA A O 1
ATOM 715 N N . LEU A 1 95 ? -3.788 2.923 14.848 1.00 90.62 95 LEU A N 1
ATOM 716 C CA . LEU A 1 95 ? -5.095 2.575 14.290 1.00 90.62 95 LEU A CA 1
ATOM 717 C C . LEU A 1 95 ? -5.473 1.109 14.570 1.00 90.62 95 LEU A C 1
ATOM 719 O O . LEU A 1 95 ? -6.590 0.843 15.009 1.00 90.62 95 LEU A O 1
ATOM 723 N N . ILE A 1 96 ? -4.548 0.164 14.369 1.00 88.44 96 ILE A N 1
ATOM 724 C CA . ILE A 1 96 ? -4.757 -1.262 14.678 1.00 88.44 96 ILE A CA 1
ATOM 725 C C . ILE A 1 96 ? -5.090 -1.441 16.162 1.00 88.44 96 ILE A C 1
ATOM 727 O O . ILE A 1 96 ? -6.064 -2.116 16.487 1.00 88.44 96 ILE A O 1
ATOM 731 N N . GLY A 1 97 ? -4.349 -0.786 17.059 1.00 89.88 97 GLY A N 1
ATOM 732 C CA . GLY A 1 97 ? -4.609 -0.857 18.497 1.00 89.88 97 GLY A CA 1
ATOM 733 C C . GLY A 1 97 ? -5.987 -0.313 18.897 1.00 89.88 97 GLY A C 1
ATOM 734 O O . GLY A 1 97 ? -6.625 -0.847 19.806 1.00 89.88 97 GLY A O 1
ATOM 735 N N . GLU A 1 98 ? -6.494 0.715 18.210 1.00 90.62 98 GLU A N 1
ATOM 736 C CA . GLU A 1 98 ? -7.861 1.211 18.423 1.00 90.62 98 GLU A CA 1
ATOM 737 C C . GLU A 1 98 ? -8.917 0.215 17.914 1.00 90.62 98 GLU A C 1
ATOM 739 O O . GLU A 1 98 ? -9.930 -0.005 18.581 1.00 90.62 98 GLU A O 1
ATOM 744 N N . LEU A 1 99 ? -8.673 -0.440 16.776 1.00 89.00 99 LEU A N 1
ATOM 745 C CA . LEU A 1 99 ? -9.553 -1.485 16.243 1.00 89.00 99 LEU A CA 1
ATOM 746 C C . LEU A 1 99 ? -9.614 -2.709 17.175 1.00 89.00 99 LEU A C 1
ATOM 748 O O . LEU A 1 99 ? -10.704 -3.205 17.468 1.00 89.00 99 LEU A O 1
ATOM 752 N N . GLU A 1 100 ? -8.477 -3.148 17.719 1.00 90.25 100 GLU A N 1
ATOM 753 C CA . GLU A 1 100 ? -8.413 -4.205 18.740 1.00 90.25 100 GLU A CA 1
ATOM 754 C C . GLU A 1 100 ? -9.139 -3.805 20.030 1.00 90.25 100 GLU A C 1
ATOM 756 O O . GLU A 1 100 ? -9.867 -4.607 20.619 1.00 90.25 100 GLU A O 1
ATOM 761 N N . ARG A 1 101 ? -8.980 -2.552 20.480 1.00 87.12 101 ARG A N 1
ATOM 762 C CA . ARG A 1 101 ? -9.670 -2.033 21.672 1.00 87.12 101 ARG A CA 1
ATOM 763 C C . ARG A 1 101 ? -11.190 -2.085 21.517 1.00 87.12 101 ARG A C 1
ATOM 765 O O . ARG A 1 101 ? -11.885 -2.348 22.497 1.00 87.12 101 ARG A O 1
ATOM 772 N N . ARG A 1 102 ? -11.696 -1.851 20.305 1.00 85.56 102 ARG A N 1
ATOM 773 C CA . ARG A 1 102 ? -13.127 -1.920 19.969 1.00 85.56 102 ARG A CA 1
ATOM 774 C C . ARG A 1 102 ? -13.643 -3.345 19.766 1.00 85.56 102 ARG A C 1
ATOM 776 O O . ARG A 1 102 ? -14.846 -3.515 19.601 1.00 85.56 102 ARG A O 1
ATOM 783 N N . GLY A 1 103 ? -12.765 -4.350 19.774 1.00 85.88 103 GLY A N 1
ATOM 784 C CA . GLY A 1 103 ? -13.128 -5.737 19.479 1.00 85.88 103 GLY A CA 1
ATOM 785 C C . GLY A 1 103 ? -13.417 -5.991 17.997 1.00 85.88 103 GLY A C 1
ATOM 786 O O . GLY A 1 103 ? -14.054 -6.984 17.669 1.00 85.88 103 GLY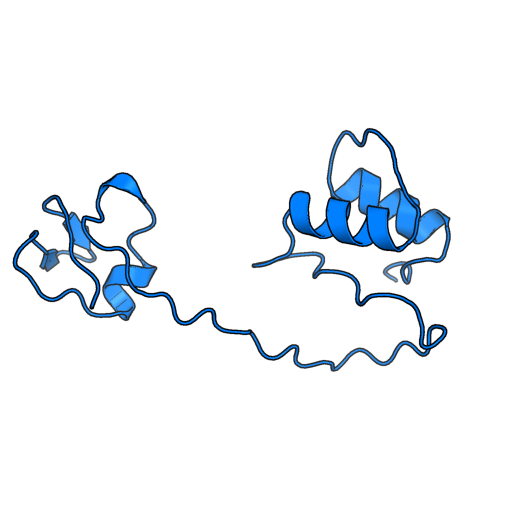 A O 1
ATOM 787 N N . LEU A 1 104 ? -12.960 -5.100 17.108 1.00 85.62 104 LEU A N 1
ATOM 788 C CA . LEU A 1 104 ? -13.084 -5.240 15.650 1.00 85.62 104 LEU A CA 1
ATOM 789 C C . LEU A 1 104 ? -11.941 -6.063 15.043 1.00 85.62 104 LEU A C 1
ATOM 791 O O . LEU A 1 104 ? -11.968 -6.379 13.858 1.00 85.62 104 LEU A O 1
ATOM 795 N N . LEU A 1 105 ? -10.919 -6.372 15.842 1.00 83.31 105 LEU A N 1
ATOM 796 C CA . LEU A 1 105 ? -9.824 -7.270 15.505 1.00 83.31 105 LEU A CA 1
ATOM 797 C C . LEU A 1 105 ? -9.550 -8.190 16.697 1.00 83.31 105 LEU A C 1
ATOM 799 O O . LEU A 1 105 ? -9.674 -7.743 17.845 1.00 83.31 105 LEU A O 1
ATOM 803 N N . PRO A 1 106 ? -9.120 -9.438 16.452 1.00 78.19 106 PRO A N 1
ATOM 804 C CA . PRO A 1 106 ? -8.566 -10.265 17.510 1.00 78.19 106 PRO A CA 1
ATOM 805 C C . PRO A 1 106 ? -7.315 -9.588 18.085 1.00 78.19 106 PRO A C 1
ATOM 807 O O . PRO A 1 106 ? -6.492 -9.048 17.340 1.00 78.19 106 PRO A O 1
ATOM 810 N N . LYS A 1 107 ? -7.180 -9.618 19.416 1.00 70.94 107 LYS A N 1
ATOM 811 C CA . LYS A 1 107 ? -5.922 -9.253 20.075 1.00 70.94 107 LYS A CA 1
ATOM 812 C C . LYS A 1 107 ? -4.902 -10.340 19.780 1.00 70.94 107 LYS A C 1
ATOM 814 O O . LYS A 1 107 ? -5.206 -11.515 19.976 1.00 70.94 107 LYS A O 1
ATOM 819 N N . GLU A 1 108 ? -3.713 -9.951 19.337 1.00 59.59 108 GLU A N 1
ATOM 820 C CA . GLU A 1 108 ? -2.597 -10.896 19.291 1.00 59.59 108 GLU A CA 1
ATOM 821 C C . GLU A 1 108 ? -2.306 -11.413 20.707 1.00 59.59 108 GLU A C 1
ATOM 823 O O . GLU A 1 108 ? -2.316 -10.647 21.677 1.00 59.59 108 GLU A O 1
ATOM 828 N N . ALA A 1 109 ? -2.147 -12.733 20.809 1.00 48.12 109 ALA A N 1
ATOM 829 C CA . ALA A 1 109 ? -1.804 -13.441 22.036 1.00 48.12 109 ALA A CA 1
ATOM 830 C C . ALA A 1 109 ? -0.288 -13.451 22.260 1.00 48.12 109 ALA A C 1
ATOM 832 O O . ALA A 1 109 ? 0.455 -13.539 21.255 1.00 48.12 109 ALA A O 1
#

Radius of gyration: 19.48 Å; Cα contacts (8 Å, |Δi|>4): 111;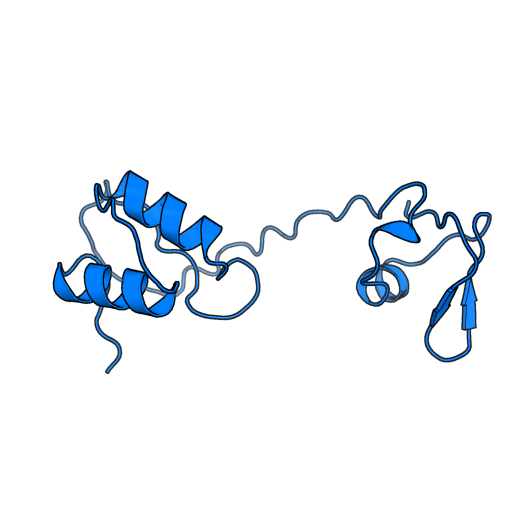 chains: 1; bounding box: 47×31×48 Å